Protein AF-A0A958IFH9-F1 (afdb_monomer_lite)

Foldseek 3Di:
DVVQCVVVDDPPDDDDPVRVVVSVVVVVVCVCCLAEVCVVVVHQADEDEEQDDPPVSVCQDVVVDPGHHDPRYHYHHDDDDPPPPD

Secondary structure (DSSP, 8-state):
-HHHHTTTS-TTSPPPHHHHHHHHHHHHHHHHHHHHHHHHHT-S-EEEEES---HHHHHHHTT-SSS---TTEEEEE---------

Sequence (86 aa):
SKWVLQNRLDSTDDPSDEQLQIAVQYFLAEIPVFVDIASIMGVESAVFAYHQSPDFLIRLFRDELAIKPADSTGYLVLKESEYSTS

Structure (mmCIF, N/CA/C/O backbone):
data_AF-A0A958IFH9-F1
#
_entry.id   AF-A0A958IFH9-F1
#
loop_
_atom_site.group_PDB
_atom_site.id
_atom_site.type_symbol
_atom_site.label_atom_id
_atom_site.label_alt_id
_atom_site.label_comp_id
_atom_site.label_asym_id
_atom_site.label_entity_id
_atom_site.label_seq_id
_atom_site.pdbx_PDB_ins_code
_atom_site.Cartn_x
_atom_site.Cartn_y
_atom_site.Cartn_z
_atom_site.occupancy
_atom_site.B_iso_or_equiv
_atom_site.auth_seq_id
_atom_site.auth_comp_id
_atom_site.auth_asym_id
_atom_site.auth_atom_id
_atom_site.pdbx_PDB_model_num
ATOM 1 N N . SER A 1 1 ? 6.833 -3.829 -8.576 1.00 61.59 1 SER A N 1
ATOM 2 C CA . SER A 1 1 ? 7.311 -2.478 -8.931 1.00 61.59 1 SER A CA 1
ATOM 3 C C . SER A 1 1 ? 6.910 -2.029 -10.329 1.00 61.59 1 SER A C 1
ATOM 5 O O . SER A 1 1 ? 6.658 -0.846 -10.479 1.00 61.59 1 SER A O 1
ATOM 7 N N . LYS A 1 2 ? 6.788 -2.911 -11.341 1.00 63.22 2 LYS A N 1
ATOM 8 C CA . LYS A 1 2 ? 6.362 -2.504 -12.700 1.00 63.22 2 LYS A CA 1
ATOM 9 C C . LYS A 1 2 ? 5.077 -1.652 -12.732 1.00 63.22 2 LYS A C 1
ATOM 11 O O . LYS A 1 2 ? 5.046 -0.685 -13.474 1.00 63.22 2 LYS A O 1
ATOM 16 N N . TRP A 1 3 ? 4.081 -1.923 -11.878 1.00 70.94 3 TRP A N 1
ATOM 17 C CA . TRP A 1 3 ? 2.878 -1.076 -11.746 1.00 70.94 3 TRP A CA 1
ATOM 18 C C . TRP A 1 3 ? 3.179 0.402 -11.426 1.00 70.94 3 TRP A C 1
ATOM 20 O O . TRP A 1 3 ? 2.600 1.287 -12.046 1.00 70.94 3 TRP A O 1
ATOM 30 N N . VAL A 1 4 ? 4.141 0.684 -10.540 1.00 70.94 4 VAL A N 1
ATOM 31 C CA . VAL A 1 4 ? 4.560 2.063 -10.212 1.00 70.94 4 VAL A CA 1
ATOM 32 C C . VAL A 1 4 ? 5.109 2.786 -11.451 1.00 70.94 4 VAL A C 1
ATOM 34 O O . VAL A 1 4 ? 4.956 3.997 -11.591 1.00 70.94 4 VAL A O 1
ATOM 37 N N . LEU A 1 5 ? 5.719 2.036 -12.374 1.00 70.00 5 LEU A N 1
ATOM 38 C CA . LEU A 1 5 ? 6.317 2.559 -13.602 1.00 70.00 5 LEU A CA 1
ATOM 39 C C . LEU A 1 5 ? 5.344 2.610 -14.790 1.00 70.00 5 LEU A C 1
ATOM 41 O O . LEU A 1 5 ? 5.599 3.360 -15.727 1.00 70.00 5 LEU A O 1
ATOM 45 N N . GLN A 1 6 ? 4.225 1.873 -14.749 1.00 66.69 6 GLN A N 1
ATOM 46 C CA . GLN A 1 6 ? 3.290 1.708 -15.878 1.00 66.69 6 GLN A CA 1
ATOM 47 C C . GLN A 1 6 ? 2.702 3.020 -16.414 1.00 66.69 6 GLN A C 1
ATOM 49 O O . GLN A 1 6 ? 2.322 3.069 -17.575 1.00 66.69 6 GLN A O 1
ATOM 54 N N . ASN A 1 7 ? 2.645 4.076 -15.599 1.00 64.25 7 ASN A N 1
ATOM 55 C CA . ASN A 1 7 ? 2.145 5.397 -16.007 1.00 64.25 7 ASN A CA 1
ATOM 56 C C . ASN A 1 7 ? 3.237 6.482 -15.997 1.00 64.25 7 ASN A C 1
ATOM 58 O O . ASN A 1 7 ? 2.931 7.672 -16.036 1.00 64.25 7 ASN A O 1
ATOM 62 N N . ARG A 1 8 ? 4.506 6.087 -15.839 1.00 67.31 8 ARG A N 1
ATOM 63 C CA . ARG A 1 8 ? 5.657 6.997 -15.701 1.00 67.31 8 ARG A CA 1
ATOM 64 C C . ARG A 1 8 ? 6.678 6.845 -16.824 1.00 67.31 8 ARG A C 1
ATOM 66 O O . ARG A 1 8 ? 7.519 7.726 -16.971 1.00 67.31 8 ARG A O 1
ATOM 73 N N . LEU A 1 9 ? 6.621 5.744 -17.567 1.00 69.25 9 LEU A N 1
ATOM 74 C CA . LEU A 1 9 ? 7.486 5.464 -18.704 1.00 69.25 9 LEU A CA 1
ATOM 75 C C . LEU A 1 9 ? 6.657 5.466 -19.986 1.00 69.25 9 LEU A C 1
ATOM 77 O O . LEU A 1 9 ? 5.508 5.018 -19.981 1.00 69.25 9 LEU A O 1
ATOM 81 N N . ASP A 1 10 ? 7.253 5.950 -21.074 1.00 66.31 10 ASP A N 1
ATOM 82 C CA . ASP A 1 10 ? 6.679 5.780 -22.402 1.00 66.31 10 ASP A CA 1
ATOM 83 C C . ASP A 1 10 ? 6.558 4.280 -22.698 1.00 66.31 10 ASP A C 1
ATOM 85 O O . ASP A 1 10 ? 7.476 3.498 -22.454 1.00 66.31 10 ASP A O 1
ATOM 89 N N . SER A 1 11 ? 5.392 3.873 -23.199 1.00 60.00 11 SER A N 1
ATOM 90 C CA . SER A 1 11 ? 4.920 2.481 -23.279 1.00 60.00 11 SER A CA 1
ATOM 91 C C . SER A 1 11 ? 5.774 1.509 -24.112 1.00 60.00 11 SER A C 1
ATOM 93 O O . SER A 1 11 ? 5.415 0.340 -24.233 1.00 60.00 11 SER A O 1
ATOM 95 N N . THR A 1 12 ? 6.854 1.980 -24.732 1.00 62.06 12 THR A N 1
ATOM 96 C CA . THR A 1 12 ? 7.642 1.234 -25.719 1.00 62.06 12 THR A CA 1
ATOM 97 C C . THR A 1 12 ? 8.924 0.607 -25.184 1.00 62.06 12 THR A C 1
ATOM 99 O O . THR A 1 12 ? 9.397 -0.334 -25.815 1.00 62.06 12 THR A O 1
ATOM 102 N N . ASP A 1 13 ? 9.444 1.044 -24.034 1.00 71.00 13 ASP A N 1
ATOM 103 C CA . ASP A 1 13 ? 10.699 0.511 -23.491 1.00 71.00 13 ASP A CA 1
ATOM 104 C C . ASP A 1 13 ? 10.476 -0.287 -22.200 1.00 71.00 13 ASP A C 1
ATOM 106 O O . ASP A 1 13 ? 9.768 0.138 -21.282 1.00 71.00 13 ASP A O 1
ATOM 110 N N . ASP A 1 14 ? 11.107 -1.462 -22.120 1.00 80.69 14 ASP A N 1
ATOM 111 C CA . ASP A 1 14 ? 11.176 -2.217 -20.871 1.00 80.69 14 ASP A CA 1
ATOM 112 C C . ASP A 1 14 ? 11.966 -1.405 -19.825 1.00 80.69 14 ASP A C 1
ATOM 114 O O . ASP A 1 14 ? 13.029 -0.861 -20.139 1.00 80.69 14 ASP A O 1
ATOM 118 N N . PRO A 1 15 ? 11.486 -1.323 -18.569 1.00 83.00 15 PRO A N 1
ATOM 119 C CA . PRO A 1 15 ? 12.168 -0.560 -17.535 1.00 83.00 15 PRO A CA 1
ATOM 120 C C . PRO A 1 15 ? 13.545 -1.157 -17.234 1.00 83.00 15 PRO A C 1
ATOM 122 O O . PRO A 1 15 ? 13.676 -2.372 -17.070 1.00 83.00 15 PRO A O 1
ATOM 125 N N . SER A 1 16 ? 14.554 -0.297 -17.091 1.00 88.31 16 S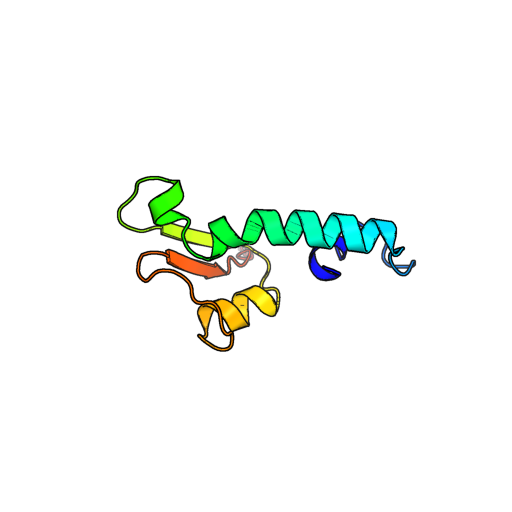ER A N 1
ATOM 126 C CA . SER A 1 16 ? 15.893 -0.710 -16.668 1.00 88.31 16 SER A CA 1
ATOM 127 C C . SER A 1 16 ? 15.891 -1.244 -15.231 1.00 88.31 16 SER A C 1
ATOM 129 O O . SER A 1 16 ? 15.007 -0.925 -14.427 1.00 88.31 16 SER A O 1
ATOM 131 N N . ASP A 1 17 ? 16.915 -2.019 -14.868 1.00 89.50 17 ASP A N 1
ATOM 132 C CA . ASP A 1 17 ? 17.072 -2.541 -13.503 1.00 89.50 17 ASP A CA 1
ATOM 133 C C . ASP A 1 17 ? 17.114 -1.422 -12.451 1.00 89.50 17 ASP A C 1
ATOM 135 O O . ASP A 1 17 ? 16.521 -1.542 -11.378 1.00 89.50 17 ASP A O 1
ATOM 139 N N . GLU A 1 18 ? 17.742 -0.292 -12.781 1.00 89.62 18 GLU A N 1
ATOM 140 C CA . GLU A 1 18 ? 17.793 0.887 -11.913 1.00 89.62 18 GLU A CA 1
ATOM 141 C C . GLU A 1 18 ? 16.399 1.500 -11.707 1.00 89.62 18 GLU A C 1
ATOM 143 O O . GLU A 1 18 ? 15.993 1.775 -10.575 1.00 89.62 18 GLU A O 1
ATOM 148 N N . GLN A 1 19 ? 15.612 1.643 -12.779 1.00 87.50 19 GLN A N 1
ATOM 149 C CA . GLN A 1 19 ? 14.232 2.133 -12.695 1.00 87.50 19 GLN A CA 1
ATOM 150 C C . GLN A 1 19 ? 13.353 1.185 -11.873 1.00 87.50 19 GLN A C 1
ATOM 152 O O . GLN A 1 19 ? 12.544 1.630 -11.053 1.00 87.50 19 GLN A O 1
ATOM 157 N N . LEU A 1 20 ? 13.529 -0.128 -12.045 1.00 87.50 20 LEU A N 1
ATOM 158 C CA . LEU A 1 20 ? 12.841 -1.134 -11.243 1.00 87.50 20 LEU A CA 1
ATOM 159 C C . LEU A 1 20 ? 13.214 -1.029 -9.766 1.00 87.50 20 LEU A C 1
ATOM 161 O O . LEU A 1 20 ? 12.321 -1.133 -8.924 1.00 87.50 20 LEU A O 1
ATOM 165 N N . GLN A 1 21 ? 14.488 -0.800 -9.444 1.00 88.38 21 GLN A N 1
ATOM 166 C CA . GLN A 1 21 ? 14.954 -0.658 -8.068 1.00 88.38 21 GLN A CA 1
ATOM 167 C C . GLN A 1 21 ? 14.366 0.586 -7.393 1.00 88.38 21 GLN A C 1
ATOM 169 O O . GLN A 1 21 ? 13.856 0.484 -6.274 1.00 88.38 21 GLN A O 1
ATOM 174 N N . ILE A 1 22 ? 14.333 1.723 -8.091 1.00 88.44 22 ILE A N 1
ATOM 175 C CA . ILE A 1 22 ? 13.669 2.946 -7.613 1.00 88.44 22 ILE A CA 1
ATOM 176 C C . ILE A 1 22 ? 12.177 2.686 -7.381 1.00 88.44 22 ILE A C 1
ATOM 178 O O . ILE A 1 22 ? 11.632 3.023 -6.331 1.00 88.44 22 ILE A O 1
ATOM 182 N N . ALA A 1 23 ? 11.510 2.020 -8.322 1.00 87.81 23 ALA A N 1
ATOM 183 C CA . ALA A 1 23 ? 10.094 1.698 -8.204 1.00 87.81 23 ALA A CA 1
ATOM 184 C C . ALA A 1 23 ? 9.785 0.711 -7.068 1.00 87.81 23 ALA A C 1
ATOM 186 O O . ALA A 1 23 ? 8.714 0.782 -6.468 1.00 87.81 23 ALA A O 1
ATOM 187 N N . VAL A 1 24 ? 10.699 -0.217 -6.758 1.00 88.50 24 VAL A N 1
ATOM 188 C CA . VAL A 1 24 ? 10.589 -1.072 -5.566 1.00 88.50 24 VAL A CA 1
ATOM 189 C C . VAL A 1 24 ? 10.688 -0.222 -4.304 1.00 88.50 24 VAL A C 1
ATOM 191 O O . VAL A 1 24 ? 9.841 -0.367 -3.431 1.00 88.50 24 VAL A O 1
ATOM 194 N N . GLN A 1 25 ? 11.676 0.668 -4.205 1.00 89.56 25 GLN A N 1
ATOM 195 C CA . GLN A 1 25 ? 11.847 1.523 -3.026 1.00 89.56 25 GLN A CA 1
ATOM 196 C C . GLN A 1 25 ? 10.640 2.433 -2.798 1.00 89.56 25 GLN A C 1
ATOM 198 O O . GLN A 1 25 ? 10.142 2.516 -1.678 1.00 89.56 25 GLN A O 1
ATOM 203 N N . TYR A 1 26 ? 10.136 3.050 -3.868 1.00 88.69 26 TYR A N 1
ATOM 204 C CA . TYR A 1 26 ? 8.920 3.854 -3.827 1.00 88.69 26 TYR A CA 1
ATOM 205 C C . TYR A 1 26 ? 7.732 3.030 -3.312 1.00 88.69 26 TYR A C 1
ATOM 207 O O . TYR A 1 26 ? 7.067 3.425 -2.362 1.00 88.69 26 TYR A O 1
ATOM 215 N N . PHE A 1 27 ? 7.520 1.838 -3.875 1.00 88.50 27 PHE A N 1
ATOM 216 C CA . PHE A 1 27 ? 6.437 0.953 -3.452 1.00 88.50 27 PHE A CA 1
ATOM 217 C C . PHE A 1 27 ? 6.558 0.522 -1.983 1.00 88.50 27 PHE A C 1
ATOM 219 O O . PHE A 1 27 ? 5.575 0.551 -1.251 1.00 88.50 27 PHE A O 1
ATOM 226 N N . LEU A 1 28 ? 7.760 0.145 -1.535 1.00 89.44 28 LEU A N 1
ATOM 227 C CA . LEU A 1 28 ? 8.010 -0.240 -0.143 1.00 89.44 28 LEU A CA 1
ATOM 228 C C . LEU A 1 28 ? 7.715 0.908 0.829 1.00 89.44 28 LEU A C 1
ATOM 230 O O . LEU A 1 28 ? 7.216 0.654 1.923 1.00 89.44 28 LEU A O 1
ATOM 234 N N . ALA A 1 29 ? 7.988 2.152 0.430 1.00 91.12 29 ALA A N 1
ATOM 235 C CA . ALA A 1 29 ? 7.683 3.330 1.235 1.00 91.12 29 ALA A CA 1
ATOM 236 C C . ALA A 1 29 ? 6.171 3.588 1.378 1.00 91.12 29 ALA A C 1
ATOM 238 O O . ALA A 1 29 ? 5.755 4.182 2.370 1.00 91.12 29 ALA A O 1
ATOM 239 N N . GLU A 1 30 ? 5.344 3.122 0.437 1.00 90.50 30 GLU A N 1
ATOM 240 C CA . GLU A 1 30 ? 3.883 3.260 0.504 1.00 90.50 30 GLU A CA 1
ATOM 241 C C . GLU A 1 30 ? 3.199 2.144 1.311 1.00 90.50 30 GLU A C 1
ATOM 243 O O . GLU A 1 30 ? 2.095 2.350 1.812 1.00 90.50 30 GLU A O 1
ATOM 248 N N . ILE A 1 31 ? 3.844 0.982 1.502 1.00 91.56 31 ILE A N 1
ATOM 249 C CA . ILE A 1 31 ? 3.252 -0.155 2.235 1.00 91.56 31 ILE A CA 1
ATOM 250 C C . ILE A 1 31 ? 2.672 0.242 3.602 1.00 91.56 31 ILE A C 1
ATOM 252 O O . ILE A 1 31 ? 1.534 -0.152 3.858 1.00 91.56 31 ILE A O 1
ATOM 256 N N . PRO A 1 32 ? 3.363 1.020 4.465 1.00 93.75 32 PRO A N 1
ATOM 257 C CA . PRO A 1 32 ? 2.811 1.442 5.754 1.00 93.75 32 PRO A CA 1
ATOM 258 C C . PRO A 1 32 ? 1.451 2.139 5.633 1.00 93.75 32 PRO A C 1
ATOM 260 O O . PRO A 1 32 ? 0.557 1.902 6.439 1.00 93.75 32 PRO A O 1
ATOM 263 N N . VAL A 1 33 ? 1.270 2.949 4.589 1.00 92.38 33 VAL A N 1
ATOM 264 C CA . VAL A 1 33 ? 0.013 3.655 4.319 1.00 92.38 33 VAL A CA 1
ATOM 265 C C . VAL A 1 33 ? -1.080 2.667 3.907 1.00 92.38 33 VAL A C 1
ATOM 267 O O . VAL A 1 33 ? -2.222 2.799 4.323 1.00 92.38 33 VAL A O 1
ATOM 270 N N . PHE A 1 34 ? -0.762 1.634 3.131 1.00 92.31 34 PHE A N 1
ATOM 271 C CA . PHE A 1 34 ? -1.769 0.640 2.746 1.00 92.31 34 PHE A CA 1
ATOM 272 C C . PHE A 1 34 ? -2.216 -0.247 3.908 1.00 92.31 34 PHE A C 1
ATOM 274 O O . PHE A 1 34 ? -3.339 -0.743 3.882 1.00 92.31 34 PHE A O 1
ATOM 281 N N . VAL A 1 35 ? -1.350 -0.469 4.900 1.00 94.81 35 VAL A N 1
ATOM 282 C CA . VAL A 1 35 ? -1.644 -1.398 5.996 1.00 94.81 35 VAL A CA 1
ATOM 283 C C . VAL A 1 35 ? -2.185 -0.718 7.249 1.00 94.81 35 VAL A C 1
ATOM 285 O O . VAL A 1 35 ? -2.961 -1.350 7.950 1.00 94.81 35 VAL A O 1
ATOM 288 N N . ASP A 1 36 ? -1.805 0.525 7.556 1.00 96.06 36 ASP A N 1
ATOM 289 C CA . ASP A 1 36 ? -2.155 1.141 8.847 1.00 96.06 36 ASP A CA 1
ATOM 290 C C . ASP A 1 36 ? -2.193 2.681 8.806 1.00 96.06 36 ASP A C 1
ATOM 292 O O . ASP A 1 36 ? -1.661 3.384 9.671 1.00 96.06 36 ASP A O 1
ATOM 296 N N . ILE A 1 37 ? -2.820 3.243 7.768 1.00 94.88 37 ILE A N 1
ATOM 297 C CA . ILE A 1 37 ? -2.945 4.702 7.622 1.00 94.88 37 ILE A CA 1
ATOM 298 C C . ILE A 1 37 ? -3.678 5.354 8.801 1.00 94.88 37 ILE A C 1
ATOM 300 O O . ILE A 1 37 ? -3.335 6.474 9.175 1.00 94.88 37 ILE A O 1
ATOM 304 N N . ALA A 1 38 ? -4.642 4.662 9.419 1.00 96.31 38 ALA A N 1
ATOM 305 C CA . ALA A 1 38 ? -5.384 5.188 10.564 1.00 96.31 38 ALA A CA 1
ATOM 306 C C . ALA A 1 38 ? -4.451 5.506 11.746 1.00 96.31 38 ALA A C 1
ATOM 308 O O . ALA A 1 38 ? -4.470 6.629 12.258 1.00 96.31 38 ALA A O 1
ATOM 309 N N . SER A 1 39 ? -3.564 4.573 12.114 1.00 96.06 39 SER A N 1
ATOM 310 C CA . SER A 1 39 ? -2.599 4.787 13.199 1.00 96.06 39 SER A CA 1
ATOM 311 C C . SER A 1 39 ? -1.557 5.843 12.839 1.00 96.06 39 SER A C 1
ATOM 313 O O . SER A 1 39 ? -1.219 6.677 13.677 1.00 96.06 39 SER A O 1
ATOM 315 N N . ILE A 1 40 ? -1.090 5.864 11.584 1.00 95.06 40 ILE A N 1
ATOM 316 C CA . ILE A 1 40 ? -0.149 6.884 11.087 1.00 95.06 40 ILE A CA 1
ATOM 317 C C . ILE A 1 40 ? -0.747 8.293 11.205 1.00 95.06 40 ILE A C 1
ATOM 319 O O . ILE A 1 40 ? -0.045 9.239 11.561 1.00 95.06 40 ILE A O 1
ATOM 323 N N . MET A 1 41 ? -2.041 8.437 10.919 1.00 95.69 41 MET A N 1
ATOM 324 C CA . MET A 1 41 ? -2.754 9.713 10.999 1.00 95.69 41 MET A CA 1
ATOM 325 C C . MET A 1 41 ? -3.282 10.038 12.405 1.00 95.69 41 MET A C 1
ATOM 327 O O . MET A 1 41 ? -3.733 11.160 12.629 1.00 95.69 41 MET A O 1
ATOM 331 N N . GLY A 1 42 ? -3.237 9.093 13.349 1.00 96.88 42 GLY A N 1
ATOM 332 C CA . GLY A 1 42 ? -3.782 9.266 14.697 1.00 96.88 42 GLY A CA 1
ATOM 333 C C . GLY A 1 42 ? -5.312 9.356 14.736 1.00 96.88 42 GLY A C 1
ATOM 334 O O . GLY A 1 42 ? -5.860 10.085 15.562 1.00 96.88 42 GLY A O 1
ATOM 335 N N . VAL A 1 43 ? -6.002 8.650 13.835 1.00 97.88 43 VAL A N 1
ATOM 336 C CA . VAL A 1 43 ? -7.472 8.617 13.740 1.00 97.88 43 VAL A CA 1
ATOM 337 C C . VAL A 1 43 ? -8.015 7.222 14.050 1.00 97.88 43 VAL A C 1
ATOM 339 O O . VAL A 1 43 ? -7.304 6.230 13.930 1.00 97.88 43 VAL A O 1
ATOM 342 N N . GLU A 1 44 ? -9.289 7.137 14.442 1.00 97.38 44 GLU A N 1
ATOM 343 C CA . GLU A 1 44 ? -9.931 5.862 14.806 1.00 97.38 44 GLU A CA 1
ATOM 344 C C . GLU A 1 44 ? -10.040 4.895 13.619 1.00 97.38 44 GLU A C 1
ATOM 346 O O . GLU A 1 44 ? -9.807 3.697 13.758 1.00 97.38 44 GLU A O 1
ATOM 351 N N . SER A 1 45 ? -10.391 5.413 12.443 1.00 96.81 45 SER A N 1
ATOM 352 C CA . SER A 1 45 ? -10.479 4.636 11.210 1.00 96.81 45 SER A CA 1
ATOM 353 C C . SER A 1 45 ? -10.197 5.509 9.996 1.00 96.81 45 SER A C 1
ATOM 355 O O . SER A 1 45 ? -10.379 6.729 10.029 1.00 96.81 45 SER A O 1
ATOM 357 N N . ALA A 1 46 ? -9.733 4.882 8.919 1.00 96.50 46 ALA A N 1
ATOM 358 C CA . ALA A 1 46 ? -9.419 5.560 7.674 1.00 96.50 46 ALA A CA 1
ATOM 359 C C . ALA A 1 46 ? -9.638 4.640 6.467 1.00 96.50 46 ALA A C 1
ATOM 361 O O . ALA A 1 46 ? -9.518 3.419 6.547 1.00 96.50 46 ALA A O 1
ATOM 362 N N . VAL A 1 47 ? -9.952 5.245 5.321 1.00 94.12 47 VAL A N 1
ATOM 363 C CA . VAL A 1 47 ? -10.121 4.536 4.049 1.00 94.12 47 VAL A CA 1
ATOM 364 C C . VAL A 1 47 ? -9.106 5.069 3.052 1.00 94.12 47 VAL A C 1
ATOM 366 O O . VAL A 1 47 ? -9.089 6.263 2.751 1.00 94.12 47 VAL A O 1
ATOM 369 N N . PHE A 1 48 ? -8.286 4.177 2.506 1.00 91.75 48 PHE A N 1
ATOM 370 C CA . PHE A 1 48 ? -7.423 4.489 1.379 1.00 91.75 48 PHE A CA 1
ATOM 371 C C . PHE A 1 48 ? -8.259 4.481 0.091 1.00 91.75 48 PHE A C 1
ATOM 373 O O . PHE A 1 48 ? -8.723 3.431 -0.352 1.00 91.75 48 PHE A O 1
ATOM 380 N N . ALA A 1 49 ? -8.492 5.655 -0.498 1.00 91.12 49 ALA A N 1
ATOM 381 C CA . ALA A 1 49 ? -9.272 5.801 -1.726 1.00 91.12 49 ALA A CA 1
ATOM 382 C C . ALA A 1 49 ? -8.350 6.017 -2.934 1.00 91.12 49 ALA A C 1
ATOM 384 O O . ALA A 1 49 ? -7.556 6.958 -2.951 1.00 91.12 49 ALA A O 1
ATOM 385 N N . TYR A 1 50 ? -8.458 5.167 -3.957 1.00 88.50 50 TYR A N 1
ATOM 386 C CA . TYR A 1 50 ? -7.580 5.235 -5.126 1.00 88.50 50 TYR A CA 1
ATOM 387 C C . TYR A 1 50 ? -8.312 4.884 -6.423 1.00 88.50 50 TYR A C 1
ATOM 389 O O . TYR A 1 50 ? -9.183 4.022 -6.441 1.00 88.50 50 TYR A O 1
ATOM 397 N N . HIS A 1 51 ? -7.975 5.562 -7.520 1.00 84.44 51 HIS A N 1
ATOM 398 C CA . HIS A 1 51 ? -8.640 5.366 -8.816 1.00 84.44 51 HIS A CA 1
ATOM 399 C C . HIS A 1 51 ? -8.100 4.155 -9.591 1.00 84.44 51 HIS A C 1
ATOM 401 O O . HIS A 1 51 ? -8.771 3.632 -10.477 1.00 84.44 51 HIS A O 1
ATOM 407 N N . GLN A 1 52 ? -6.891 3.689 -9.260 1.00 80.75 52 GLN A N 1
ATOM 408 C CA . GLN A 1 52 ? -6.344 2.456 -9.820 1.00 80.75 52 GLN A CA 1
ATOM 409 C C . GLN A 1 52 ? -6.574 1.295 -8.857 1.00 80.75 52 GLN A C 1
ATOM 411 O O . GLN A 1 52 ? -6.584 1.466 -7.637 1.00 80.75 52 GLN A O 1
ATOM 416 N N . SER A 1 53 ? -6.710 0.093 -9.410 1.00 77.50 53 SER A N 1
ATOM 417 C CA . SER A 1 53 ? -6.819 -1.135 -8.626 1.00 77.50 53 SER A CA 1
ATOM 418 C C . SER A 1 53 ? -5.716 -2.115 -9.023 1.00 77.50 53 SER A C 1
ATOM 420 O O . SER A 1 53 ? -5.971 -3.090 -9.724 1.00 77.50 53 SER A O 1
ATOM 422 N N . PRO A 1 54 ? -4.452 -1.828 -8.663 1.00 83.00 54 PRO A N 1
ATOM 423 C CA . PRO A 1 54 ? -3.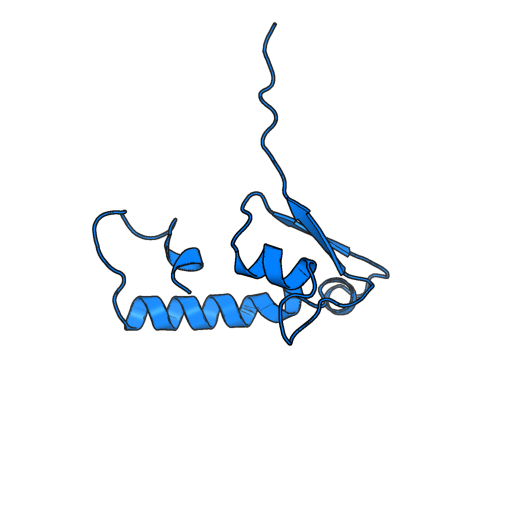372 -2.777 -8.884 1.00 83.00 54 PRO A CA 1
ATOM 424 C C . PRO A 1 54 ? -3.615 -4.080 -8.118 1.00 83.00 54 PRO A C 1
ATOM 426 O O . PRO A 1 54 ? -4.043 -4.063 -6.962 1.00 83.00 54 PRO A O 1
ATOM 429 N N . ASP A 1 55 ? -3.250 -5.201 -8.744 1.00 86.56 55 ASP A N 1
ATOM 430 C CA . ASP A 1 55 ? -3.404 -6.563 -8.214 1.00 86.56 55 ASP A CA 1
ATOM 431 C C . ASP A 1 55 ? -2.934 -6.706 -6.764 1.00 86.56 55 ASP A C 1
ATOM 433 O O . ASP A 1 55 ? -3.579 -7.369 -5.958 1.00 86.56 55 ASP A O 1
ATOM 437 N N . PHE A 1 56 ? -1.828 -6.051 -6.404 1.00 88.25 56 PHE A N 1
ATOM 438 C CA . PHE A 1 56 ? -1.323 -6.074 -5.034 1.00 88.25 56 PHE A CA 1
ATOM 439 C C . PHE A 1 56 ? -2.345 -5.541 -4.018 1.00 88.25 56 PHE A C 1
ATOM 441 O O . PHE A 1 56 ? -2.585 -6.209 -3.017 1.00 88.25 56 PHE A O 1
ATOM 448 N N . LEU A 1 57 ? -2.959 -4.375 -4.271 1.00 89.62 57 LEU A N 1
ATOM 449 C CA . LEU A 1 57 ? -3.942 -3.785 -3.355 1.00 89.62 57 LEU A CA 1
ATOM 450 C C . LEU A 1 57 ? -5.203 -4.649 -3.285 1.00 89.62 57 LEU A C 1
ATOM 452 O O . LEU A 1 57 ? -5.715 -4.895 -2.198 1.00 89.62 57 LEU A O 1
ATOM 456 N N . ILE A 1 58 ? -5.660 -5.186 -4.419 1.00 90.75 58 ILE A N 1
ATOM 457 C CA . ILE A 1 58 ? -6.805 -6.106 -4.448 1.00 90.75 58 ILE A CA 1
ATOM 458 C C . ILE A 1 58 ? -6.536 -7.320 -3.551 1.00 90.75 58 ILE A C 1
ATOM 460 O O . ILE A 1 58 ? -7.365 -7.662 -2.714 1.00 90.75 58 ILE A O 1
ATOM 464 N N . ARG A 1 59 ? -5.371 -7.955 -3.704 1.00 92.81 59 ARG A N 1
ATOM 465 C CA . ARG A 1 59 ? -4.996 -9.154 -2.944 1.00 92.81 59 ARG A CA 1
ATOM 466 C C . ARG A 1 59 ? -4.757 -8.859 -1.462 1.00 92.81 59 ARG A C 1
ATOM 468 O O . ARG A 1 59 ? -5.147 -9.666 -0.624 1.00 92.81 59 ARG A O 1
ATOM 475 N N . LEU A 1 60 ? -4.166 -7.705 -1.136 1.00 93.19 60 LEU A N 1
ATOM 476 C CA . LEU A 1 60 ? -3.968 -7.243 0.242 1.00 93.19 60 LEU A CA 1
ATOM 477 C C . LEU A 1 60 ? -5.305 -7.124 0.982 1.00 93.19 60 LEU A C 1
ATOM 479 O O . LEU A 1 60 ? -5.475 -7.704 2.050 1.00 93.19 60 LEU A O 1
ATOM 483 N N . PHE A 1 61 ? -6.271 -6.421 0.389 1.00 92.44 61 PHE A N 1
ATOM 484 C CA . PHE A 1 61 ? -7.578 -6.180 1.008 1.00 92.44 61 PHE A CA 1
ATOM 485 C C . PHE A 1 61 ? -8.561 -7.359 0.876 1.00 92.44 61 PHE A C 1
ATOM 487 O O . PHE A 1 61 ? -9.646 -7.316 1.451 1.00 92.44 61 PHE A O 1
ATOM 494 N N . ARG A 1 62 ? -8.187 -8.427 0.158 1.00 93.19 62 ARG A N 1
ATOM 495 C CA . ARG A 1 62 ? -8.896 -9.722 0.131 1.00 93.19 62 ARG A CA 1
ATOM 496 C C . ARG A 1 62 ? -8.305 -10.772 1.066 1.00 93.19 62 ARG A C 1
ATOM 498 O O . ARG A 1 62 ? -8.772 -11.906 1.056 1.00 93.19 62 ARG A O 1
ATOM 505 N N . ASP A 1 63 ? -7.300 -10.404 1.858 1.00 92.12 63 ASP A N 1
ATOM 506 C CA . ASP A 1 63 ? -6.616 -11.323 2.770 1.00 92.12 63 ASP A CA 1
ATOM 507 C C . ASP A 1 63 ? -5.893 -12.487 2.049 1.00 92.12 63 ASP A C 1
ATOM 509 O O . ASP A 1 63 ? -5.776 -13.600 2.555 1.00 92.12 63 ASP A O 1
ATOM 513 N N . GLU A 1 64 ? -5.401 -12.238 0.828 1.00 95.38 64 GLU A N 1
ATOM 514 C CA . GLU A 1 64 ? -4.717 -13.231 -0.021 1.00 95.38 64 GLU A CA 1
ATOM 515 C C . GLU A 1 64 ? -3.177 -13.147 0.066 1.00 95.38 64 GLU A C 1
ATOM 517 O O . GLU A 1 64 ? -2.456 -13.787 -0.711 1.00 95.38 64 GLU A O 1
ATOM 522 N N . LEU A 1 65 ? -2.657 -12.315 0.972 1.00 92.81 65 LEU A N 1
ATOM 523 C CA . LEU A 1 65 ? -1.230 -12.087 1.209 1.00 92.81 65 LEU A CA 1
ATOM 524 C C . LEU A 1 65 ? -0.864 -12.416 2.663 1.00 92.81 65 LEU A C 1
ATOM 526 O O . LEU A 1 65 ? -1.717 -12.522 3.535 1.00 92.81 65 LEU A O 1
ATOM 530 N N . ALA A 1 66 ? 0.436 -12.563 2.935 1.00 92.44 66 ALA A N 1
ATOM 531 C CA . ALA A 1 66 ? 0.931 -12.797 4.296 1.00 92.44 66 ALA A CA 1
ATOM 532 C C . ALA A 1 66 ? 0.806 -11.559 5.207 1.00 92.44 66 ALA A C 1
ATOM 534 O O . ALA A 1 66 ? 0.758 -11.694 6.427 1.00 92.44 66 ALA A O 1
ATOM 535 N N . ILE A 1 67 ? 0.780 -10.363 4.611 1.00 92.50 67 ILE A N 1
ATOM 536 C CA . ILE A 1 67 ? 0.522 -9.096 5.300 1.00 92.50 67 ILE A CA 1
ATOM 537 C C . ILE A 1 67 ? -0.959 -8.743 5.176 1.00 92.50 67 ILE A C 1
ATOM 539 O O . ILE A 1 67 ? -1.568 -9.013 4.140 1.00 92.50 67 ILE A O 1
ATOM 543 N N . LYS A 1 68 ? -1.511 -8.118 6.215 1.00 93.81 68 LYS A N 1
ATOM 544 C CA . LYS A 1 68 ? -2.918 -7.715 6.283 1.00 93.81 68 LYS A CA 1
ATOM 545 C C . LYS A 1 68 ? -3.023 -6.242 6.675 1.00 93.81 68 LYS A C 1
ATOM 547 O O . LYS A 1 68 ? -2.175 -5.785 7.447 1.00 93.81 68 LYS A O 1
ATOM 552 N N . PRO A 1 69 ? -4.022 -5.507 6.167 1.00 95.50 69 PRO A N 1
ATOM 553 C CA . PRO A 1 69 ? -4.347 -4.197 6.706 1.00 95.50 69 PRO A CA 1
ATOM 554 C C . PRO A 1 69 ? -4.874 -4.326 8.141 1.00 95.50 69 PRO A C 1
ATOM 556 O O . PRO A 1 69 ? -5.449 -5.350 8.512 1.00 95.50 69 PRO A O 1
ATOM 559 N N . ALA A 1 70 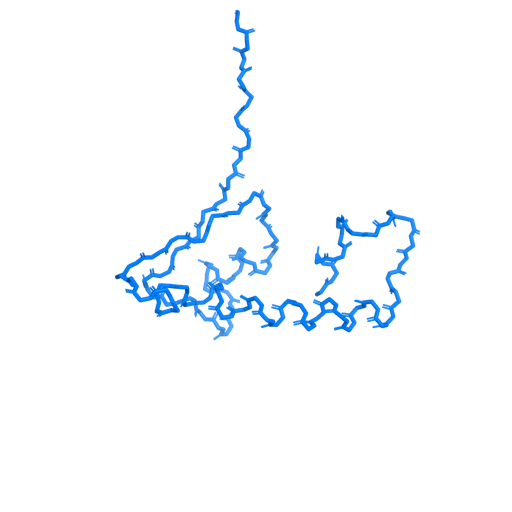? -4.666 -3.290 8.946 1.00 95.69 70 ALA A N 1
ATOM 560 C CA . ALA A 1 70 ? -5.296 -3.143 10.247 1.00 95.69 70 ALA A CA 1
ATOM 561 C C . ALA A 1 70 ? -6.820 -3.065 10.088 1.00 95.69 70 ALA A C 1
ATOM 563 O O . ALA A 1 70 ? -7.316 -2.501 9.113 1.00 95.69 70 ALA A O 1
ATOM 564 N N . ASP A 1 71 ? -7.565 -3.550 11.082 1.00 95.81 71 ASP A N 1
ATOM 565 C CA . ASP A 1 71 ? -9.038 -3.544 11.068 1.00 95.81 71 ASP A CA 1
ATOM 566 C C . ASP A 1 71 ? -9.636 -2.126 10.943 1.00 95.81 71 ASP A C 1
ATOM 568 O O . ASP A 1 71 ? -10.766 -1.949 10.492 1.00 95.81 71 ASP A O 1
ATOM 572 N N . SER A 1 72 ? -8.866 -1.103 11.321 1.00 96.31 72 SER A N 1
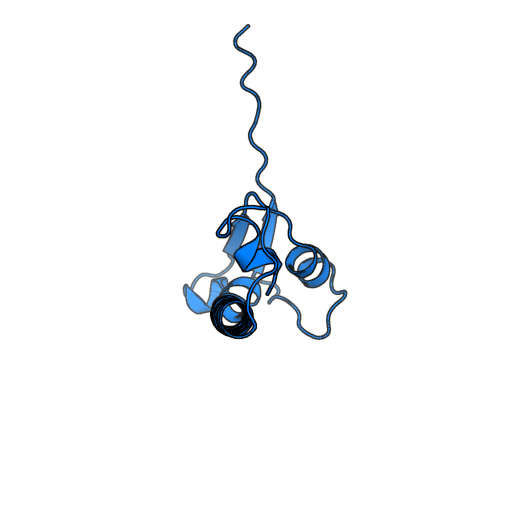ATOM 573 C CA . SER A 1 72 ? -9.200 0.321 11.201 1.00 96.31 72 SER A CA 1
ATOM 574 C C . SER A 1 72 ? -8.964 0.903 9.799 1.00 96.31 72 SER A C 1
ATOM 576 O O . SER A 1 72 ? -9.306 2.064 9.557 1.00 96.31 72 SER A O 1
ATOM 578 N N . THR A 1 73 ? -8.371 0.134 8.880 1.00 95.19 73 THR A N 1
ATOM 579 C CA . THR A 1 73 ? -7.976 0.575 7.537 1.00 95.19 73 THR A CA 1
ATOM 580 C C . THR A 1 73 ? -8.789 -0.138 6.457 1.00 95.19 73 THR A C 1
ATOM 582 O O . THR A 1 73 ? -8.692 -1.347 6.266 1.00 95.19 73 THR A O 1
ATOM 585 N N . GLY A 1 74 ? -9.573 0.633 5.701 1.00 93.38 74 GLY A N 1
ATOM 586 C CA . GLY A 1 74 ? -10.330 0.157 4.539 1.00 93.38 74 GLY A CA 1
ATOM 587 C C . GLY A 1 74 ? -9.722 0.577 3.198 1.00 93.38 74 GLY A C 1
ATOM 588 O O . GLY A 1 74 ? -8.862 1.456 3.135 1.00 93.38 74 GLY A O 1
ATOM 589 N N . TYR A 1 75 ? -10.228 0.001 2.105 1.00 94.19 75 TYR A N 1
ATOM 590 C CA . TYR A 1 75 ? -9.852 0.352 0.730 1.00 94.19 75 TYR A CA 1
ATOM 591 C C . TYR A 1 75 ? -11.077 0.628 -0.136 1.00 94.19 75 TYR A C 1
ATOM 593 O O . TYR A 1 75 ? -12.045 -0.133 -0.115 1.00 94.19 75 TYR A O 1
ATOM 601 N N . LEU A 1 76 ? -11.019 1.705 -0.921 1.00 92.81 76 LEU A N 1
ATOM 602 C CA . LEU A 1 76 ? -12.068 2.096 -1.856 1.00 92.81 76 LEU A CA 1
ATOM 603 C C . LEU A 1 76 ? -11.478 2.382 -3.239 1.00 92.81 76 LEU A C 1
ATOM 605 O O . LEU A 1 76 ? -10.580 3.211 -3.389 1.00 92.81 76 LEU A O 1
ATOM 609 N N . VAL A 1 77 ? -12.035 1.740 -4.266 1.00 90.62 77 VAL A N 1
ATOM 610 C CA . VAL A 1 77 ? -11.706 2.046 -5.663 1.00 90.62 77 VAL A CA 1
ATOM 611 C C . VAL A 1 77 ? -12.632 3.145 -6.167 1.00 90.62 77 VAL A C 1
ATOM 613 O O . VAL A 1 77 ? -13.848 2.957 -6.226 1.00 90.62 77 VAL A O 1
ATOM 616 N N . LEU A 1 78 ? -12.060 4.282 -6.556 1.00 89.50 78 LEU A N 1
ATOM 617 C CA . LEU A 1 78 ? -12.796 5.379 -7.175 1.00 89.50 78 LEU A CA 1
ATOM 618 C C . LEU A 1 78 ? -12.920 5.135 -8.681 1.00 89.50 78 LEU A C 1
ATOM 620 O O . LEU A 1 78 ? -11.938 4.820 -9.348 1.00 89.50 78 LEU A O 1
ATOM 624 N N . LYS A 1 79 ? -14.125 5.304 -9.223 1.00 86.12 79 LYS A N 1
ATOM 625 C CA . LYS A 1 79 ? -14.370 5.308 -10.668 1.00 86.12 79 LYS A CA 1
ATOM 626 C C . LYS A 1 79 ? -14.899 6.675 -11.059 1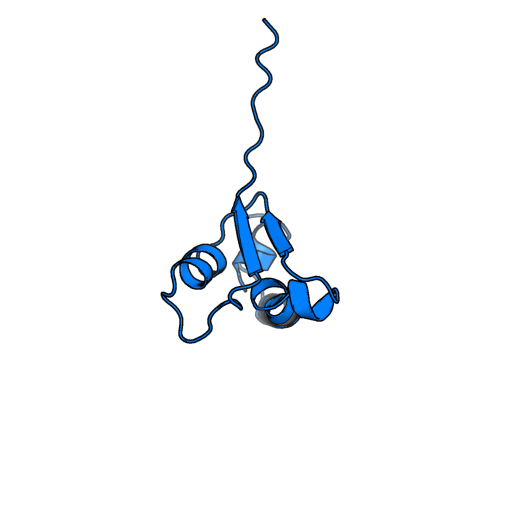.00 86.12 79 LYS A C 1
ATOM 628 O O . LYS A 1 79 ? -15.756 7.216 -10.364 1.00 86.12 79 LYS A O 1
ATOM 633 N N . GLU A 1 80 ? -14.382 7.221 -12.151 1.00 82.44 80 GLU A N 1
ATOM 634 C CA . GLU A 1 80 ? -14.929 8.443 -12.727 1.00 82.44 80 GLU A CA 1
ATOM 635 C C . GLU A 1 80 ? -16.370 8.168 -13.176 1.00 82.44 80 GLU A C 1
ATOM 637 O O . GLU A 1 80 ? -16.637 7.202 -13.891 1.00 82.44 80 GLU A O 1
ATOM 642 N N . SER A 1 81 ? -17.319 8.962 -12.682 1.00 77.44 81 SER A N 1
ATOM 643 C CA . SER A 1 81 ? -18.699 8.910 -13.151 1.00 77.44 81 SER A CA 1
ATOM 644 C C . SER A 1 81 ? -18.791 9.728 -14.431 1.00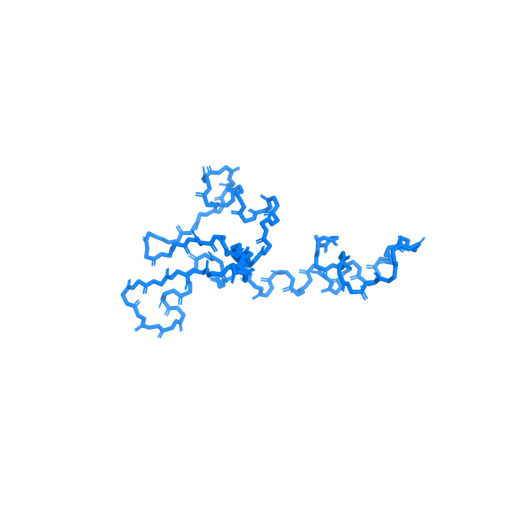 77.44 81 SER A C 1
ATOM 646 O O . SER A 1 81 ? -18.557 10.938 -14.384 1.00 77.44 81 SER A O 1
ATOM 648 N N . GLU A 1 82 ? -19.161 9.105 -15.550 1.00 64.69 82 GLU A N 1
ATOM 649 C CA . GLU A 1 82 ? -19.565 9.851 -16.741 1.00 64.69 82 GLU A CA 1
ATOM 650 C C . GLU A 1 82 ? -20.786 10.696 -16.359 1.00 64.69 82 GLU A C 1
ATOM 652 O O . GLU A 1 82 ? -21.901 10.191 -16.213 1.00 64.69 82 GLU A O 1
ATOM 657 N N . TYR A 1 83 ? -20.576 11.992 -16.129 1.00 59.62 83 TYR A N 1
ATOM 658 C CA . TYR A 1 83 ? -21.678 12.938 -16.091 1.00 59.62 83 TYR A CA 1
ATOM 659 C C . TYR A 1 83 ? -22.258 12.968 -17.504 1.00 59.62 83 TYR A C 1
ATOM 661 O O . TYR A 1 83 ? -21.728 13.637 -18.388 1.00 59.62 83 TYR A O 1
ATOM 669 N N . SER A 1 84 ? -23.325 12.199 -17.728 1.00 55.34 84 SER A N 1
ATOM 670 C CA . SER A 1 84 ? -24.127 12.298 -18.942 1.00 55.34 84 SER A CA 1
ATOM 671 C C . SER A 1 84 ? -24.767 13.682 -18.936 1.00 55.34 84 SER A C 1
ATOM 673 O O . SER A 1 84 ? -25.786 13.901 -18.278 1.00 55.34 84 SER A O 1
ATOM 675 N N . THR A 1 85 ? -24.149 14.638 -19.627 1.00 54.12 85 THR A N 1
ATOM 676 C CA . THR A 1 85 ? -24.796 15.897 -19.987 1.00 54.12 85 THR A CA 1
ATOM 677 C C . THR A 1 85 ? -25.997 15.521 -20.853 1.00 54.12 85 THR A C 1
ATOM 679 O O . THR A 1 85 ? -25.838 15.168 -22.021 1.00 54.12 85 THR A O 1
ATOM 682 N N . SER A 1 86 ? -27.169 15.447 -20.219 1.00 56.50 86 SER A N 1
ATOM 683 C CA . SER A 1 86 ? -28.461 15.237 -20.881 1.00 56.50 86 SER A CA 1
ATOM 684 C C . SER A 1 86 ? -28.940 16.533 -21.516 1.00 56.50 86 SER A C 1
ATOM 686 O O . SER A 1 86 ? -28.627 17.605 -20.946 1.00 56.50 86 SER A O 1
#

pLDDT: mean 85.32, std 11.94, range [54.12, 97.88]

Radius of gyration: 15.66 Å; chains: 1; bounding box: 46×29×40 Å